Protein AF-A0AAW4KVT1-F1 (afdb_monomer)

Secondary structure (DSSP, 8-state):
-EEEEE--TT--GGGS--SEEEEE--S-HHHHHHHHHHHHHSEEEEEEE-TT--SPEEE--EEEE-S-SGGG-SSPPPTT--HHHHHHHHHHH-GGGGGEEEEE-GGGS-PPTT--EEEEEEEESS----

InterPro domains:
  IPR010272 Type VI secretion system TssF [PF05947] (1-129)
  IPR010272 Type VI secretion system TssF [PTHR35370] (1-130)

Foldseek 3Di:
DKDKDFDDPPDWPVVDPLAKAKDFQPDPPVVLVLVLCQQAPFFDFKWKDFPPDPDTHTFPKGKDWFCLDPVNQPDDDDPPDDVVVSVVVCCVPPVSSRSMIIIGRCVVDPGDTPRGMMMMDTDGNDDRPD

pLDDT: mean 87.82, std 8.58, range [59.16, 96.5]

Structure (mmCIF, N/CA/C/O backbone):
data_AF-A0AAW4KVT1-F1
#
_entry.id   AF-A0AAW4KVT1-F1
#
loop_
_atom_site.group_PDB
_atom_site.id
_atom_site.type_symbol
_atom_site.label_atom_id
_atom_site.label_alt_id
_atom_site.label_comp_id
_atom_site.label_asym_id
_atom_site.label_entity_id
_atom_site.label_seq_id
_atom_site.pdbx_PDB_ins_code
_atom_site.Cartn_x
_atom_site.Cartn_y
_atom_site.Cartn_z
_atom_site.occupancy
_atom_site.B_iso_or_equiv
_atom_site.auth_seq_id
_atom_site.auth_comp_id
_atom_site.auth_asym_id
_atom_site.auth_atom_id
_atom_site.pdbx_PDB_model_num
ATOM 1 N N . LEU A 1 1 ? -0.048 -9.383 8.455 1.00 91.75 1 LEU A N 1
ATOM 2 C CA . LEU A 1 1 ? 0.670 -8.087 8.425 1.00 91.75 1 LEU A CA 1
ATOM 3 C C . LEU A 1 1 ? -0.227 -7.018 9.041 1.00 91.75 1 LEU A C 1
ATOM 5 O O . LEU A 1 1 ? -1.418 -7.045 8.763 1.00 91.75 1 LEU A O 1
ATOM 9 N N . ARG A 1 2 ? 0.305 -6.108 9.867 1.00 94.06 2 ARG A N 1
ATOM 10 C CA . ARG A 1 2 ? -0.458 -4.971 10.409 1.00 94.06 2 ARG A CA 1
ATOM 11 C C . ARG A 1 2 ? 0.114 -3.661 9.883 1.00 94.06 2 ARG A C 1
ATOM 13 O O . ARG A 1 2 ? 1.313 -3.439 10.007 1.00 94.06 2 ARG A O 1
ATOM 20 N N . LEU A 1 3 ? -0.742 -2.813 9.327 1.00 94.56 3 LEU A N 1
ATOM 21 C CA . LEU A 1 3 ? -0.405 -1.465 8.876 1.00 94.56 3 LEU A CA 1
ATOM 22 C C . LEU A 1 3 ? -1.164 -0.463 9.742 1.00 94.56 3 LEU A C 1
ATOM 24 O O . LEU A 1 3 ? -2.341 -0.672 10.019 1.00 94.56 3 LEU A O 1
ATOM 28 N N . ARG A 1 4 ? -0.514 0.613 10.178 1.00 94.31 4 ARG A N 1
ATOM 29 C CA . ARG A 1 4 ? -1.158 1.665 10.970 1.00 94.31 4 ARG A CA 1
ATOM 30 C C . ARG A 1 4 ? -0.969 3.006 10.292 1.00 94.31 4 ARG A C 1
ATOM 32 O O . ARG A 1 4 ? 0.150 3.363 9.939 1.00 94.31 4 ARG A O 1
ATOM 39 N N . PHE A 1 5 ? -2.062 3.743 10.173 1.00 93.06 5 PHE A N 1
ATOM 40 C CA . PHE A 1 5 ? -2.099 5.080 9.604 1.00 93.06 5 PHE A CA 1
ATOM 41 C C . PHE A 1 5 ? -2.566 6.050 10.680 1.00 93.06 5 PHE A C 1
ATOM 43 O O . PHE A 1 5 ? -3.452 5.722 11.468 1.00 93.06 5 PHE A O 1
ATOM 50 N N . ALA A 1 6 ? -1.958 7.229 10.729 1.00 91.81 6 ALA A N 1
ATOM 51 C CA . ALA A 1 6 ? -2.334 8.299 11.639 1.00 91.81 6 ALA A CA 1
ATOM 52 C C . ALA A 1 6 ? -2.606 9.566 10.832 1.00 91.81 6 ALA A C 1
ATOM 54 O O . ALA A 1 6 ? -1.879 9.842 9.876 1.00 91.81 6 ALA A O 1
ATOM 55 N N . CYS A 1 7 ? -3.639 10.312 11.217 1.00 86.50 7 CYS A N 1
ATOM 56 C CA . CYS A 1 7 ? -3.901 11.621 10.632 1.00 86.50 7 CYS A CA 1
ATOM 57 C C . CYS A 1 7 ? -3.210 12.700 11.461 1.00 86.50 7 CYS A C 1
ATOM 59 O O . CYS A 1 7 ? -3.127 12.595 12.688 1.00 86.50 7 CYS A O 1
ATOM 61 N N . GLY A 1 8 ? -2.732 13.750 10.797 1.00 83.38 8 GLY A N 1
ATOM 62 C CA . GLY A 1 8 ? -2.248 14.939 11.488 1.00 83.38 8 GLY A CA 1
ATOM 63 C C . GLY A 1 8 ? -3.388 15.667 12.205 1.00 83.38 8 GLY A C 1
ATOM 64 O O . GLY A 1 8 ? -4.536 15.611 11.783 1.00 83.38 8 GLY A O 1
ATOM 65 N N . ALA A 1 9 ? -3.068 16.408 13.268 1.00 76.94 9 ALA A N 1
ATOM 66 C CA . ALA A 1 9 ? -4.064 17.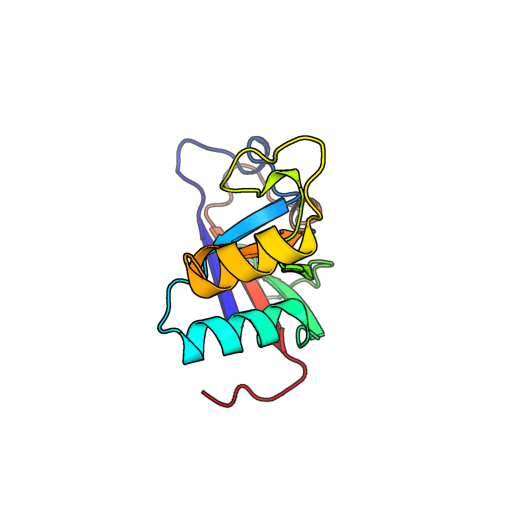142 14.061 1.00 76.94 9 ALA A CA 1
ATOM 67 C C . ALA A 1 9 ? -4.801 18.262 13.292 1.00 76.94 9 ALA A C 1
ATOM 69 O O . ALA A 1 9 ? -5.791 18.789 13.789 1.00 76.94 9 ALA A O 1
ATOM 70 N N . LEU A 1 10 ? -4.303 18.643 12.112 1.00 80.62 10 LEU A N 1
ATOM 71 C CA . LEU A 1 10 ? -4.840 19.713 11.265 1.00 80.62 10 LEU A CA 1
ATOM 72 C C . LEU A 1 10 ? -5.522 19.186 9.994 1.00 80.62 10 LEU A C 1
ATOM 74 O O . LEU A 1 10 ? -5.837 19.979 9.114 1.00 80.62 10 LEU A O 1
ATOM 78 N N . THR A 1 11 ? -5.695 17.871 9.861 1.00 81.56 11 THR A N 1
ATOM 79 C CA . THR A 1 11 ? -6.217 17.252 8.640 1.00 81.56 11 THR A CA 1
ATOM 80 C C . THR A 1 11 ? -7.316 16.269 9.000 1.00 81.56 11 THR A C 1
ATOM 82 O O . THR A 1 11 ? -7.181 15.495 9.950 1.00 81.56 11 THR A O 1
ATOM 85 N N . ASP A 1 12 ? -8.401 16.291 8.236 1.00 83.06 12 ASP A N 1
ATOM 86 C CA . ASP A 1 12 ? -9.452 15.285 8.335 1.00 83.06 12 ASP A CA 1
ATOM 87 C C . ASP A 1 12 ? -9.248 14.206 7.265 1.00 83.06 12 ASP A C 1
ATOM 89 O O . ASP A 1 12 ? -8.804 14.481 6.150 1.00 83.06 12 ASP A O 1
ATOM 93 N N . TRP A 1 13 ? -9.620 12.970 7.581 1.00 86.19 13 TRP A N 1
ATOM 94 C CA . TRP A 1 13 ? -9.661 11.881 6.610 1.00 86.19 13 TRP A CA 1
ATOM 95 C C . TRP A 1 13 ? -10.613 12.174 5.448 1.00 86.19 13 TRP A C 1
ATOM 97 O O . TRP A 1 13 ? -10.378 11.680 4.351 1.00 86.19 13 TRP A O 1
ATOM 107 N N . GLY A 1 14 ? -11.649 12.993 5.666 1.00 83.50 14 GLY A N 1
ATOM 108 C CA . GLY A 1 14 ? -12.572 13.416 4.608 1.00 83.50 14 GLY A CA 1
ATOM 109 C C . GLY A 1 14 ? -11.943 14.303 3.524 1.00 83.50 14 GLY A C 1
ATOM 110 O O . GLY A 1 14 ? -12.497 14.403 2.433 1.00 83.50 14 GLY A O 1
ATOM 111 N N . GLU A 1 15 ? -10.793 14.926 3.796 1.00 86.25 15 GLU A N 1
ATOM 112 C CA . GLU A 1 15 ? -10.063 15.765 2.833 1.00 86.25 15 GLU A CA 1
ATOM 113 C C . GLU A 1 15 ? -9.026 14.970 2.022 1.00 86.25 15 GLU A C 1
ATOM 115 O O . GLU A 1 15 ? -8.448 15.486 1.065 1.00 86.25 15 GLU A O 1
ATOM 120 N N . ILE A 1 16 ? -8.777 13.713 2.400 1.00 87.62 16 ILE A N 1
ATOM 121 C CA . ILE A 1 16 ? -7.762 12.854 1.794 1.00 87.62 16 ILE A CA 1
ATOM 122 C C . ILE A 1 16 ? -8.443 11.869 0.845 1.00 87.62 16 ILE A C 1
ATOM 124 O O . ILE A 1 16 ? -9.357 11.140 1.228 1.00 87.62 16 ILE A O 1
ATOM 128 N N . ASP A 1 17 ? -7.947 11.782 -0.390 1.00 89.94 17 ASP A N 1
ATOM 129 C CA . ASP A 1 17 ? -8.368 10.724 -1.305 1.00 89.94 17 ASP A CA 1
ATOM 130 C C . ASP A 1 17 ? -7.782 9.371 -0.869 1.00 89.94 17 ASP A C 1
ATOM 132 O O . ASP A 1 17 ? -6.608 9.062 -1.087 1.00 89.94 17 ASP A O 1
ATOM 136 N N . LEU A 1 18 ? -8.625 8.557 -0.235 1.00 91.25 18 LEU A N 1
ATOM 137 C CA . LEU A 1 18 ? -8.302 7.200 0.199 1.00 91.25 18 LEU A CA 1
ATOM 138 C C . LEU A 1 18 ? -8.661 6.135 -0.852 1.00 91.25 18 LEU A C 1
ATOM 140 O O . LEU A 1 18 ? -8.557 4.943 -0.576 1.00 91.25 18 LEU A O 1
ATOM 144 N N . SER A 1 19 ? -9.065 6.519 -2.066 1.00 91.94 19 SER A N 1
ATOM 145 C CA . SER A 1 19 ? -9.446 5.547 -3.096 1.00 91.94 19 SER A CA 1
ATOM 146 C C . SER A 1 19 ? -8.271 4.684 -3.561 1.00 91.94 19 SER A C 1
ATOM 148 O O . SER A 1 19 ? -8.417 3.475 -3.773 1.00 91.94 19 SER A O 1
ATOM 150 N N . ARG A 1 20 ? -7.092 5.300 -3.723 1.00 94.00 20 ARG A N 1
ATOM 151 C CA . ARG A 1 20 ? -5.878 4.672 -4.262 1.00 94.00 20 ARG A CA 1
ATOM 152 C C . ARG A 1 20 ? -4.639 5.208 -3.552 1.00 94.00 20 ARG A C 1
ATOM 154 O O . ARG A 1 20 ? -4.010 6.155 -4.014 1.00 94.00 20 ARG A O 1
ATOM 161 N N . LEU A 1 21 ? -4.246 4.564 -2.457 1.00 94.25 21 LEU A N 1
ATOM 162 C CA . LEU A 1 21 ? -3.082 4.967 -1.669 1.00 94.25 21 LEU A CA 1
ATOM 163 C C . LEU A 1 21 ? -1.815 4.226 -2.137 1.00 94.25 21 LEU A C 1
ATOM 165 O O . LEU A 1 21 ? -1.702 3.019 -1.905 1.00 94.25 21 LEU A O 1
ATOM 169 N N . PRO A 1 22 ? -0.843 4.889 -2.793 1.00 94.25 22 PRO A N 1
ATOM 170 C CA . PRO A 1 22 ? 0.429 4.263 -3.135 1.00 94.25 22 PRO A CA 1
ATOM 171 C C . PRO A 1 22 ? 1.307 4.087 -1.887 1.00 94.25 22 PRO A C 1
ATOM 173 O O . PRO A 1 22 ? 1.557 5.034 -1.146 1.00 94.25 22 PRO A O 1
ATOM 176 N N . LEU A 1 23 ? 1.814 2.875 -1.687 1.00 95.25 23 LEU A N 1
ATOM 177 C CA . LEU A 1 23 ? 2.729 2.491 -0.619 1.00 95.25 23 LEU A CA 1
ATOM 178 C C . LEU A 1 23 ? 4.033 1.995 -1.244 1.00 95.25 23 LEU A C 1
ATOM 180 O O . LEU A 1 23 ? 4.019 1.102 -2.092 1.00 95.25 23 LEU A O 1
ATOM 184 N N . TYR A 1 24 ? 5.156 2.562 -0.812 1.00 95.38 24 TYR A N 1
ATOM 185 C CA . TYR A 1 24 ? 6.483 2.097 -1.205 1.00 95.38 24 TYR A CA 1
ATOM 186 C C . TYR A 1 24 ? 6.997 1.047 -0.219 1.00 95.38 24 TYR A C 1
ATOM 188 O O . TYR A 1 24 ? 7.012 1.280 0.992 1.00 95.38 24 TYR A O 1
ATOM 196 N N . LEU A 1 25 ? 7.444 -0.100 -0.728 1.00 94.69 25 LEU A N 1
ATOM 197 C CA . LEU A 1 25 ? 8.018 -1.172 0.081 1.00 94.69 25 LEU A CA 1
ATOM 198 C C . LEU A 1 25 ? 9.518 -0.935 0.280 1.00 94.69 25 LEU A C 1
ATOM 200 O O . LEU A 1 25 ? 10.353 -1.478 -0.439 1.00 94.69 25 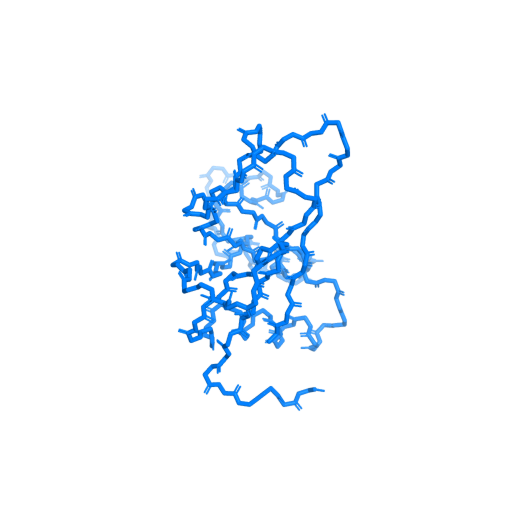LEU A O 1
ATOM 204 N N . ASN A 1 26 ? 9.853 -0.108 1.270 1.00 93.81 26 ASN A N 1
ATOM 205 C CA . ASN A 1 26 ? 11.236 0.219 1.605 1.00 93.81 26 ASN A CA 1
ATOM 206 C C . ASN A 1 26 ? 11.892 -0.882 2.458 1.00 93.81 26 ASN A C 1
ATOM 208 O O . ASN A 1 26 ? 11.884 -0.814 3.688 1.00 93.81 26 ASN A O 1
ATOM 212 N N . ALA A 1 27 ? 12.433 -1.903 1.802 1.00 91.75 27 ALA A N 1
ATOM 213 C CA . ALA A 1 27 ? 13.172 -3.000 2.421 1.00 91.75 27 ALA A CA 1
ATOM 214 C C . ALA A 1 27 ? 14.311 -3.460 1.496 1.00 91.75 27 ALA A C 1
ATOM 216 O O . ALA A 1 27 ? 14.440 -2.971 0.373 1.00 91.75 27 ALA A O 1
ATOM 217 N N . ASP A 1 28 ? 15.137 -4.411 1.941 1.00 93.00 28 ASP A N 1
ATOM 218 C CA . ASP A 1 28 ? 16.090 -5.058 1.039 1.00 93.00 28 ASP A CA 1
ATOM 219 C C . ASP A 1 28 ? 15.363 -5.758 -0.123 1.00 93.00 28 ASP A C 1
ATOM 221 O O . ASP A 1 28 ? 14.182 -6.098 -0.037 1.00 93.00 28 ASP A O 1
ATOM 225 N N . ALA A 1 29 ? 16.070 -5.985 -1.230 1.00 89.44 29 ALA A N 1
ATOM 226 C CA . ALA A 1 29 ? 15.449 -6.452 -2.466 1.00 89.44 29 ALA A CA 1
ATOM 227 C C . ALA A 1 29 ? 14.703 -7.790 -2.320 1.00 89.44 29 ALA A C 1
ATOM 229 O O . ALA A 1 29 ? 13.682 -7.985 -2.988 1.00 89.44 29 ALA A O 1
ATOM 230 N N . ALA A 1 30 ? 15.189 -8.708 -1.477 1.00 91.62 30 ALA A N 1
ATOM 231 C CA . ALA A 1 30 ? 14.543 -9.999 -1.268 1.00 91.62 30 ALA A CA 1
ATOM 232 C C . ALA A 1 30 ? 13.251 -9.820 -0.465 1.00 91.62 30 ALA A C 1
ATOM 234 O O . ALA A 1 30 ? 12.188 -10.259 -0.911 1.00 91.62 30 ALA A O 1
ATOM 235 N N . LEU A 1 31 ? 13.322 -9.096 0.656 1.00 93.06 31 LEU A N 1
ATOM 236 C CA . LEU A 1 31 ? 12.169 -8.832 1.510 1.00 93.06 31 LEU A CA 1
ATOM 237 C C . LEU A 1 31 ? 11.105 -7.979 0.807 1.00 93.06 31 LEU A C 1
ATOM 239 O O . LEU A 1 31 ? 9.923 -8.313 0.865 1.00 93.06 31 LEU A O 1
ATOM 243 N N . ALA A 1 32 ? 11.501 -6.919 0.099 1.00 94.00 32 ALA A N 1
ATOM 244 C CA . ALA A 1 32 ? 10.586 -6.068 -0.661 1.00 94.00 32 ALA A CA 1
ATOM 245 C C . ALA A 1 32 ? 9.857 -6.862 -1.754 1.00 94.00 32 ALA A C 1
ATOM 247 O O . ALA A 1 32 ? 8.638 -6.756 -1.882 1.00 94.00 32 ALA A O 1
ATOM 248 N N . SER A 1 33 ? 10.577 -7.713 -2.495 1.00 92.69 33 SER A N 1
ATOM 249 C CA . SER A 1 33 ? 9.980 -8.552 -3.546 1.00 92.69 33 SER A CA 1
ATOM 250 C C . SER A 1 33 ? 9.007 -9.575 -2.970 1.00 92.69 33 SER A C 1
ATOM 252 O O . SER A 1 33 ? 7.908 -9.750 -3.498 1.00 92.69 33 SER A O 1
ATOM 254 N N . ALA A 1 34 ? 9.383 -10.218 -1.863 1.00 93.62 34 ALA A N 1
ATOM 255 C CA . ALA A 1 34 ? 8.495 -11.132 -1.175 1.00 93.62 34 ALA A CA 1
ATOM 256 C C . ALA A 1 34 ? 7.241 -10.382 -0.691 1.00 93.62 34 ALA A C 1
ATOM 258 O O . ALA A 1 34 ? 6.131 -10.880 -0.865 1.00 93.62 34 ALA A O 1
ATOM 259 N N . LEU A 1 35 ? 7.392 -9.207 -0.058 1.00 94.06 35 LEU A N 1
ATOM 260 C CA . LEU A 1 35 ? 6.270 -8.447 0.512 1.00 94.06 35 LEU A CA 1
ATOM 261 C C . LEU A 1 35 ? 5.332 -7.975 -0.593 1.00 94.06 35 LEU A C 1
ATOM 263 O O . LEU A 1 35 ? 4.113 -8.060 -0.449 1.00 94.06 35 LEU A O 1
ATOM 267 N N . HIS A 1 36 ? 5.901 -7.541 -1.717 1.00 94.94 36 HIS A N 1
ATOM 268 C CA . HIS A 1 36 ? 5.154 -7.181 -2.910 1.00 94.94 36 HIS A CA 1
ATOM 269 C C . HIS A 1 36 ? 4.283 -8.351 -3.377 1.00 94.94 36 HIS A C 1
ATOM 271 O O . HIS A 1 36 ? 3.077 -8.185 -3.567 1.00 94.94 36 HIS A O 1
ATOM 277 N N . GLN A 1 37 ? 4.861 -9.550 -3.509 1.00 93.94 37 GLN A N 1
ATOM 278 C CA . GLN A 1 37 ? 4.121 -10.767 -3.852 1.00 93.94 37 GLN A CA 1
ATOM 279 C C . GLN A 1 37 ? 3.041 -11.091 -2.807 1.00 93.94 37 GLN A C 1
ATOM 281 O O . GLN A 1 37 ? 1.901 -11.383 -3.171 1.00 93.94 37 GLN A O 1
ATOM 286 N N . ALA A 1 38 ? 3.371 -10.999 -1.516 1.00 94.25 38 ALA A N 1
ATOM 287 C CA . ALA A 1 38 ? 2.448 -11.278 -0.418 1.00 94.25 38 ALA A CA 1
ATOM 288 C C . ALA A 1 38 ? 1.183 -10.423 -0.516 1.00 94.25 38 ALA A C 1
ATOM 290 O O . ALA A 1 38 ? 0.066 -10.931 -0.451 1.00 94.25 38 ALA A O 1
ATOM 291 N N . LEU A 1 39 ? 1.384 -9.117 -0.687 1.00 94.56 39 LEU A N 1
ATOM 292 C CA . LEU A 1 39 ? 0.322 -8.125 -0.703 1.00 94.56 39 LEU A CA 1
ATOM 293 C C . LEU A 1 39 ? -0.520 -8.225 -1.975 1.00 94.56 39 LEU A C 1
ATOM 295 O O . LEU A 1 39 ? -1.747 -8.207 -1.893 1.00 94.56 39 LEU A O 1
ATOM 299 N N . THR A 1 40 ? 0.114 -8.367 -3.139 1.00 94.25 40 THR A N 1
ATOM 300 C CA . THR A 1 40 ? -0.589 -8.326 -4.433 1.00 94.25 40 THR A CA 1
ATOM 301 C C . THR A 1 40 ? -1.245 -9.651 -4.821 1.00 94.25 40 THR A C 1
ATOM 303 O O . THR A 1 40 ? -2.310 -9.632 -5.433 1.00 94.25 40 THR A O 1
ATOM 306 N N . LEU A 1 41 ? -0.658 -10.798 -4.460 1.00 93.56 41 LEU A N 1
ATOM 307 C CA . LEU A 1 41 ? -1.139 -12.120 -4.894 1.00 93.56 41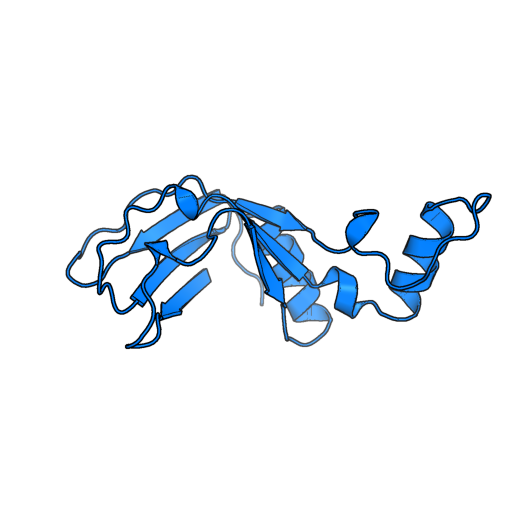 LEU A CA 1
ATOM 308 C C . LEU A 1 41 ? -1.686 -12.976 -3.748 1.00 93.56 41 LEU A C 1
ATOM 310 O O . LEU A 1 41 ? -2.641 -13.730 -3.943 1.00 93.56 41 LEU A O 1
ATOM 314 N N . ASN A 1 42 ? -1.128 -12.837 -2.543 1.00 92.81 42 ASN A N 1
ATOM 315 C CA . ASN A 1 42 ? -1.441 -13.717 -1.416 1.00 92.81 42 ASN A CA 1
ATOM 316 C C . ASN A 1 42 ? -2.310 -13.055 -0.336 1.00 92.81 42 ASN A C 1
ATOM 318 O O . ASN A 1 42 ? -2.502 -13.649 0.724 1.00 92.81 42 ASN A O 1
ATOM 322 N N . THR A 1 43 ? -2.891 -11.876 -0.575 1.00 93.94 43 THR A N 1
ATOM 323 C CA . THR A 1 43 ? -3.873 -11.294 0.354 1.00 93.94 43 THR A CA 1
ATOM 324 C C . THR A 1 43 ? -5.164 -12.119 0.341 1.00 93.94 43 THR A C 1
ATOM 326 O O . THR A 1 43 ? -5.759 -12.385 -0.706 1.00 93.94 43 THR A O 1
ATOM 329 N N . GLN A 1 44 ? -5.593 -12.565 1.522 1.00 94.50 44 GLN A N 1
ATOM 330 C CA . GLN A 1 44 ? -6.834 -13.312 1.725 1.00 94.50 44 GLN A CA 1
ATOM 331 C C . GLN A 1 44 ? -7.975 -12.395 2.164 1.00 94.50 44 GLN A C 1
ATOM 333 O O . GLN A 1 44 ? -9.078 -12.485 1.632 1.00 94.50 44 GLN A O 1
ATOM 338 N N . ALA A 1 45 ? -7.717 -11.541 3.152 1.00 95.12 45 ALA A N 1
ATOM 339 C CA . ALA A 1 45 ? -8.700 -10.622 3.705 1.00 95.12 45 ALA A CA 1
ATOM 340 C C . ALA A 1 45 ? -8.003 -9.414 4.328 1.00 95.12 45 ALA A C 1
ATOM 342 O O 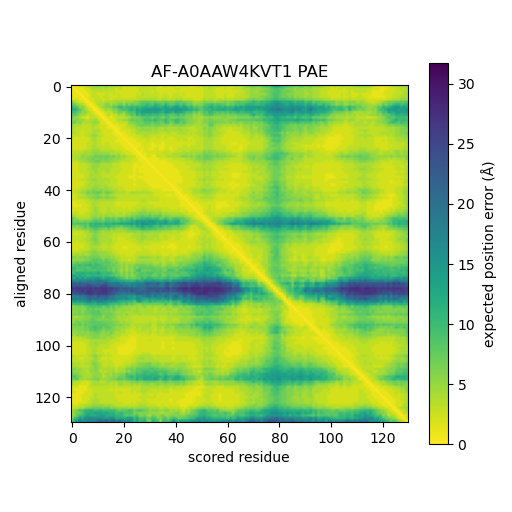. ALA A 1 45 ? -6.889 -9.525 4.847 1.00 95.12 45 ALA A O 1
ATOM 343 N N . VAL A 1 46 ? -8.687 -8.274 4.322 1.00 96.31 46 VAL A N 1
ATOM 344 C CA . VAL A 1 46 ? -8.250 -7.065 5.017 1.00 96.31 46 VAL A CA 1
ATOM 345 C C . VAL A 1 46 ? -9.300 -6.718 6.057 1.00 96.31 46 VAL A C 1
ATOM 347 O O . VAL A 1 46 ? -10.497 -6.709 5.773 1.00 96.31 46 VAL A O 1
ATOM 350 N N . TYR A 1 47 ? -8.849 -6.446 7.274 1.00 96.00 47 TYR A N 1
ATOM 351 C CA . TYR A 1 47 ? -9.706 -5.964 8.344 1.00 96.00 47 TYR A CA 1
ATOM 352 C C . TYR A 1 47 ? -9.237 -4.598 8.808 1.00 96.00 47 TYR A C 1
ATOM 354 O O . TYR A 1 47 ? -8.036 -4.368 8.891 1.00 96.00 47 TYR A O 1
ATOM 362 N N . ALA A 1 48 ? -10.168 -3.721 9.155 1.00 95.12 48 ALA A N 1
ATOM 363 C CA . ALA A 1 48 ? -9.874 -2.427 9.742 1.00 95.12 48 ALA A CA 1
ATOM 364 C C . ALA A 1 48 ? -10.182 -2.425 11.243 1.00 95.12 48 ALA A C 1
ATOM 366 O O . ALA A 1 48 ? -11.132 -3.064 1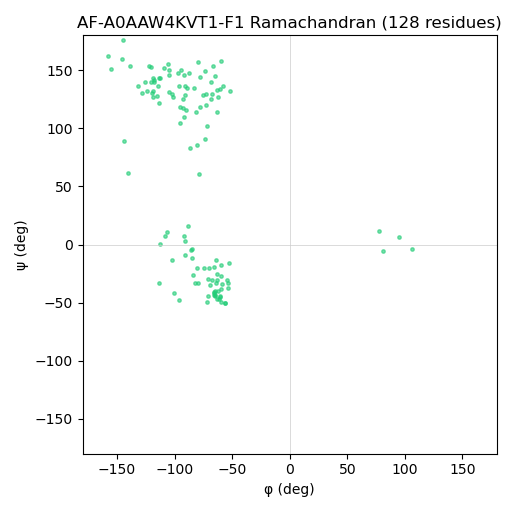1.700 1.00 95.12 48 ALA A O 1
ATOM 367 N N . ARG A 1 49 ? -9.391 -1.684 12.015 1.00 93.75 49 ARG A N 1
ATOM 368 C CA . ARG A 1 49 ? -9.648 -1.384 13.424 1.00 93.75 49 ARG A CA 1
ATOM 369 C C . ARG A 1 49 ? -9.548 0.117 13.640 1.00 93.75 49 ARG A C 1
ATOM 371 O O . ARG A 1 49 ? -8.560 0.744 13.258 1.00 93.75 49 ARG A O 1
ATOM 378 N N . LEU A 1 50 ? -10.570 0.663 14.286 1.00 91.12 50 LEU A N 1
ATOM 379 C CA . LEU A 1 50 ? -10.661 2.069 14.656 1.00 91.12 50 LEU A CA 1
ATOM 380 C C . LEU A 1 50 ? -10.420 2.246 16.164 1.00 91.12 50 LEU A C 1
ATOM 382 O O . LEU A 1 50 ? -10.648 1.313 16.942 1.00 91.12 50 LEU A O 1
ATOM 386 N N . PRO A 1 51 ? -9.970 3.428 16.609 1.00 88.56 51 PRO A N 1
ATOM 387 C CA . PRO A 1 51 ? -9.812 3.742 18.021 1.00 88.56 51 PRO A CA 1
ATOM 388 C C . PRO A 1 51 ? -11.140 3.584 18.762 1.00 88.56 51 PRO A C 1
ATOM 390 O O . PRO A 1 51 ? -12.190 4.001 18.284 1.00 88.56 51 PRO A O 1
ATOM 393 N N . GLY A 1 52 ? -11.087 2.968 19.943 1.00 83.19 52 GLY A N 1
ATOM 394 C CA . GLY A 1 52 ? -12.271 2.700 20.764 1.00 83.19 52 GLY A CA 1
ATOM 395 C C . GLY A 1 52 ? -13.081 1.470 20.342 1.00 83.19 52 GLY A C 1
ATOM 396 O O . GLY A 1 52 ? -13.994 1.086 21.067 1.00 83.19 52 GLY A O 1
ATOM 397 N N . GLN A 1 53 ? -12.737 0.813 19.231 1.00 84.06 53 GLN A N 1
ATOM 398 C CA . GLN A 1 53 ? -13.358 -0.446 18.825 1.00 84.06 53 GLN A CA 1
ATOM 399 C C . GLN A 1 53 ? -12.455 -1.631 19.159 1.00 84.06 53 GLN A C 1
ATOM 401 O O . GLN A 1 53 ? -11.284 -1.679 18.779 1.00 84.06 53 GLN A O 1
ATOM 406 N N . THR A 1 54 ? -13.011 -2.608 19.872 1.00 76.88 54 THR A N 1
ATOM 407 C CA . THR A 1 54 ? -12.306 -3.854 20.198 1.00 76.88 54 THR A CA 1
ATOM 408 C C . THR A 1 54 ? -12.325 -4.832 19.023 1.00 76.88 54 THR A C 1
ATOM 410 O O . THR A 1 54 ? -11.358 -5.563 18.806 1.00 76.88 54 THR A O 1
ATOM 413 N N . GLU A 1 55 ? -13.402 -4.828 18.235 1.00 86.06 55 GLU A N 1
ATOM 414 C CA . GLU A 1 55 ? -13.569 -5.735 17.103 1.00 86.06 55 GLU A CA 1
ATOM 415 C C . GLU A 1 55 ? -12.968 -5.178 15.811 1.00 86.06 55 GLU A C 1
ATOM 417 O O . GLU A 1 55 ? -12.942 -3.973 15.564 1.00 86.06 55 GLU A O 1
ATOM 422 N N . ARG A 1 56 ? -12.469 -6.094 14.977 1.00 89.75 56 ARG A N 1
ATOM 423 C CA . ARG A 1 56 ? -11.979 -5.785 13.634 1.00 89.75 56 ARG A CA 1
ATOM 424 C C . ARG A 1 56 ? -13.133 -5.895 12.638 1.00 89.75 56 ARG A C 1
ATOM 426 O O . ARG A 1 56 ? -13.874 -6.875 12.657 1.00 89.75 56 ARG A O 1
ATOM 433 N N . GLN A 1 57 ? -13.252 -4.924 11.748 1.00 92.69 57 GLN A N 1
ATOM 434 C CA . GLN A 1 57 ? -14.289 -4.871 10.724 1.00 92.69 57 GLN A CA 1
ATOM 435 C C . GLN A 1 57 ? -13.745 -5.426 9.411 1.00 92.69 57 GLN A C 1
ATOM 437 O O . GLN A 1 57 ? -12.623 -5.094 9.037 1.00 92.69 57 GLN A O 1
ATOM 442 N N . ALA A 1 58 ? -14.505 -6.254 8.696 1.00 94.19 58 ALA A N 1
ATOM 443 C CA . ALA A 1 58 ? -14.094 -6.695 7.365 1.00 94.19 58 ALA A CA 1
ATOM 444 C C . ALA A 1 58 ? -14.119 -5.509 6.388 1.00 94.19 58 ALA A C 1
ATOM 446 O O . ALA A 1 58 ? -15.124 -4.808 6.289 1.00 94.19 58 ALA A O 1
ATOM 447 N N . LEU A 1 59 ? -13.024 -5.305 5.657 1.00 94.50 59 LEU A N 1
ATOM 448 C CA . LEU A 1 59 ? -12.885 -4.238 4.674 1.00 94.50 59 LEU A CA 1
ATOM 449 C C . LEU A 1 59 ? -12.622 -4.843 3.293 1.00 94.50 59 LEU A C 1
ATOM 451 O O . LEU A 1 59 ? -11.719 -5.661 3.119 1.00 94.50 59 LEU A O 1
ATOM 455 N N . GLN A 1 60 ? -13.383 -4.404 2.291 1.00 94.06 60 GLN A N 1
ATOM 456 C CA . GLN A 1 60 ? -13.165 -4.780 0.890 1.00 94.06 60 GLN A CA 1
ATOM 457 C C . GLN A 1 60 ? -12.013 -3.969 0.276 1.00 94.06 60 GLN A C 1
ATOM 459 O O . GLN A 1 60 ? -12.202 -3.216 -0.677 1.00 94.06 60 GLN A O 1
ATOM 464 N N . ALA A 1 61 ? -10.822 -4.116 0.852 1.00 94.75 61 ALA A N 1
ATOM 465 C CA . ALA A 1 61 ? -9.593 -3.517 0.354 1.00 94.75 61 ALA A CA 1
ATOM 466 C C . ALA A 1 61 ? -8.707 -4.568 -0.321 1.00 94.75 61 ALA A C 1
ATOM 468 O O . ALA A 1 61 ? -8.727 -5.748 0.035 1.00 94.75 61 ALA A O 1
ATOM 469 N N . HIS A 1 62 ? -7.921 -4.133 -1.300 1.00 95.06 62 HIS A N 1
ATOM 470 C CA . HIS A 1 62 ? -6.969 -4.980 -2.013 1.00 95.06 62 HIS A CA 1
ATOM 471 C C . HIS A 1 62 ? -5.721 -4.185 -2.392 1.00 95.06 62 HIS A C 1
ATOM 473 O O . HIS A 1 62 ? -5.750 -2.956 -2.458 1.00 95.06 62 HIS A O 1
ATOM 479 N N . PHE A 1 63 ? -4.629 -4.896 -2.659 1.00 96.44 63 PHE A N 1
ATOM 480 C CA . PHE A 1 63 ? -3.387 -4.301 -3.134 1.00 96.44 63 PHE A CA 1
ATOM 481 C C . PHE A 1 63 ? -3.221 -4.585 -4.624 1.00 96.44 63 PHE A C 1
ATOM 483 O O . PHE A 1 63 ? -3.344 -5.729 -5.058 1.00 96.44 63 PHE A O 1
ATOM 490 N N . ALA A 1 64 ? -2.919 -3.550 -5.397 1.00 94.88 64 ALA A N 1
ATOM 491 C CA . ALA A 1 64 ? -2.582 -3.646 -6.810 1.00 94.88 64 ALA A CA 1
ATOM 492 C C . ALA A 1 64 ? -1.107 -3.268 -7.023 1.00 94.88 64 ALA A C 1
ATOM 494 O O . ALA A 1 64 ? -0.615 -2.367 -6.343 1.00 94.88 64 ALA A O 1
ATOM 495 N N . PRO A 1 65 ? -0.380 -3.916 -7.946 1.00 94.25 65 PRO A N 1
ATOM 496 C CA . PRO A 1 65 ? 0.966 -3.478 -8.304 1.00 94.25 65 PRO A CA 1
ATOM 497 C C . PRO A 1 65 ? 0.926 -2.089 -8.962 1.00 94.25 65 PRO A C 1
ATOM 499 O O . PRO A 1 65 ? -0.002 -1.781 -9.713 1.00 94.25 65 PRO A O 1
ATOM 502 N N . LYS A 1 66 ? 1.946 -1.262 -8.710 1.00 91.25 66 LYS A N 1
ATOM 503 C CA . LYS A 1 66 ? 2.122 0.064 -9.326 1.00 91.25 66 LYS A CA 1
ATOM 504 C C . LYS A 1 66 ? 3.468 0.140 -10.057 1.00 91.25 66 LYS A C 1
ATOM 506 O O . LYS A 1 66 ? 4.393 -0.591 -9.722 1.00 91.25 66 LYS A O 1
ATOM 511 N N . GLY A 1 67 ? 3.572 0.992 -11.080 1.00 86.31 67 GLY A N 1
ATOM 512 C CA . GLY A 1 67 ? 4.794 1.149 -11.880 1.00 86.31 67 GLY A CA 1
ATOM 513 C C . GLY A 1 67 ? 4.718 0.541 -13.284 1.00 86.31 67 GLY A C 1
ATOM 514 O O . GLY A 1 67 ? 5.651 0.694 -14.068 1.00 86.31 67 GLY A O 1
ATOM 515 N N . PHE A 1 68 ? 3.612 -0.122 -13.624 1.00 85.62 68 PHE A N 1
ATOM 516 C CA . PHE A 1 68 ? 3.414 -0.774 -14.925 1.00 85.62 68 PHE A CA 1
ATOM 517 C C . PHE A 1 68 ? 2.516 0.026 -15.874 1.00 85.62 68 PHE A C 1
ATOM 519 O O . PHE A 1 68 ? 2.453 -0.292 -17.061 1.00 85.62 68 PHE A O 1
ATOM 526 N N . ALA A 1 69 ? 1.805 1.033 -15.361 1.00 85.12 69 ALA A N 1
ATOM 527 C CA . ALA A 1 69 ? 0.901 1.848 -16.155 1.00 85.12 69 ALA A CA 1
ATOM 528 C C . ALA A 1 69 ? 1.663 2.909 -16.961 1.00 85.12 69 ALA A C 1
ATOM 530 O O . ALA A 1 69 ? 2.768 3.325 -16.608 1.00 85.12 69 ALA A O 1
ATOM 531 N N . ASP A 1 70 ? 1.041 3.384 -18.037 1.00 79.88 70 ASP A N 1
ATOM 532 C CA . ASP A 1 70 ? 1.622 4.410 -18.907 1.00 79.88 70 ASP A CA 1
ATOM 533 C C . ASP A 1 70 ? 1.853 5.745 -18.183 1.00 79.88 70 ASP A C 1
ATOM 535 O O . ASP A 1 70 ? 2.808 6.456 -18.491 1.00 79.88 70 ASP A O 1
ATOM 539 N N . GLU A 1 71 ? 1.017 6.047 -17.191 1.00 81.75 71 GLU A N 1
ATOM 540 C CA . GLU A 1 71 ? 1.127 7.206 -16.298 1.00 81.75 71 GLU A CA 1
ATOM 541 C C . GLU A 1 71 ? 2.299 7.114 -15.309 1.00 81.75 71 GLU A C 1
ATOM 543 O O . GLU A 1 71 ? 2.771 8.137 -14.823 1.00 81.75 71 GLU A O 1
ATOM 548 N N . ASP A 1 72 ? 2.819 5.909 -15.054 1.00 79.62 72 ASP A N 1
ATOM 549 C CA . ASP A 1 72 ? 3.936 5.686 -14.132 1.00 79.62 72 ASP A CA 1
ATOM 550 C C . ASP A 1 72 ? 5.307 5.734 -14.839 1.00 79.62 72 ASP A C 1
ATOM 552 O O . ASP A 1 72 ? 6.337 5.442 -14.231 1.00 79.62 72 ASP A O 1
ATOM 556 N N . ARG A 1 73 ? 5.365 6.024 -16.145 1.00 79.38 73 ARG A N 1
ATOM 557 C CA . ARG A 1 73 ? 6.620 6.028 -16.918 1.00 79.38 73 ARG A CA 1
ATOM 558 C C . ARG A 1 73 ? 7.616 7.047 -16.361 1.00 79.38 73 ARG A C 1
ATOM 560 O O . ARG A 1 73 ? 7.272 8.202 -16.135 1.00 79.38 73 ARG A O 1
ATOM 567 N N . LEU A 1 74 ? 8.875 6.627 -16.206 1.00 78.69 74 LEU A N 1
ATOM 568 C CA . LEU A 1 74 ? 9.946 7.526 -15.748 1.00 78.69 74 LEU A CA 1
ATOM 569 C C . LEU A 1 74 ? 10.554 8.333 -16.896 1.00 78.69 74 LEU A C 1
ATOM 571 O O . LEU A 1 74 ? 11.074 9.426 -16.683 1.00 78.69 74 LEU A O 1
ATOM 575 N N . TRP A 1 75 ? 10.476 7.797 -18.115 1.00 72.81 75 TRP A N 1
ATOM 576 C CA . TRP A 1 75 ? 11.017 8.433 -19.307 1.00 72.81 75 TRP A CA 1
ATOM 577 C C . TRP A 1 75 ? 9.937 8.755 -20.336 1.00 72.81 75 TRP A C 1
ATOM 579 O O . TRP A 1 75 ? 9.037 7.931 -20.559 1.00 72.81 75 TRP A O 1
ATOM 589 N N . PRO A 1 76 ? 10.050 9.917 -21.010 1.00 67.62 76 PRO A N 1
ATOM 590 C CA . PRO A 1 76 ? 9.201 10.240 -22.141 1.00 67.62 76 PRO A CA 1
ATOM 591 C C . PRO A 1 76 ? 9.445 9.213 -23.247 1.00 67.62 76 PRO A C 1
ATOM 593 O O . PRO A 1 76 ? 10.577 8.947 -23.654 1.00 67.62 76 PRO A O 1
ATOM 596 N N . LYS A 1 77 ? 8.362 8.601 -23.714 1.00 66.31 77 LYS A N 1
ATOM 597 C CA . LYS A 1 77 ? 8.409 7.600 -24.772 1.00 66.31 77 LYS A CA 1
ATOM 598 C C . LYS A 1 77 ? 8.447 8.310 -26.128 1.00 66.31 77 LYS A C 1
ATOM 600 O O . LYS A 1 77 ? 7.661 9.222 -26.350 1.00 66.31 77 LYS A O 1
ATOM 605 N N . GLY A 1 78 ? 9.317 7.878 -27.040 1.00 61.12 78 GLY A N 1
ATOM 606 C CA . GLY A 1 78 ? 9.186 8.248 -28.453 1.00 61.12 78 GLY A CA 1
ATOM 607 C C . GLY A 1 78 ? 7.950 7.574 -29.059 1.00 61.12 78 GLY A C 1
ATOM 608 O O . GLY A 1 78 ? 7.703 6.401 -28.768 1.00 61.12 78 GLY A O 1
ATOM 609 N N . ASP A 1 79 ? 7.193 8.284 -29.900 1.00 59.16 79 ASP A N 1
ATOM 610 C CA . ASP A 1 79 ? 5.873 7.872 -30.424 1.00 59.16 79 ASP A CA 1
ATOM 611 C C . ASP A 1 79 ? 5.826 6.474 -31.084 1.00 59.16 79 ASP A C 1
ATOM 613 O O . ASP A 1 79 ? 4.754 5.891 -31.235 1.00 59.16 79 ASP A O 1
ATOM 617 N N . SER A 1 80 ? 6.976 5.889 -31.433 1.00 61.00 80 SER A N 1
ATOM 618 C CA . SER A 1 80 ? 7.110 4.607 -32.137 1.00 61.00 80 SER A CA 1
ATOM 619 C C . SER A 1 80 ? 7.729 3.455 -31.328 1.00 61.00 80 SER A C 1
ATOM 621 O O . SER A 1 80 ? 7.875 2.353 -31.858 1.00 61.00 80 SER A O 1
ATOM 623 N N . ALA A 1 81 ? 8.100 3.646 -30.057 1.00 61.53 81 ALA A N 1
ATOM 624 C CA . ALA A 1 81 ? 8.736 2.576 -29.278 1.00 61.53 81 ALA A CA 1
ATOM 625 C C . ALA A 1 81 ? 7.713 1.534 -28.774 1.00 61.53 81 ALA A C 1
ATOM 627 O O . ALA A 1 81 ? 6.599 1.866 -28.376 1.00 61.53 81 ALA A O 1
ATOM 628 N N . PHE A 1 82 ? 8.066 0.250 -28.726 1.00 67.94 82 PHE A N 1
ATOM 629 C CA . PHE A 1 82 ? 7.246 -0.762 -28.046 1.00 67.94 82 PHE A CA 1
ATOM 630 C C . PHE A 1 82 ? 7.419 -0.629 -26.522 1.00 67.94 82 PHE A C 1
ATOM 6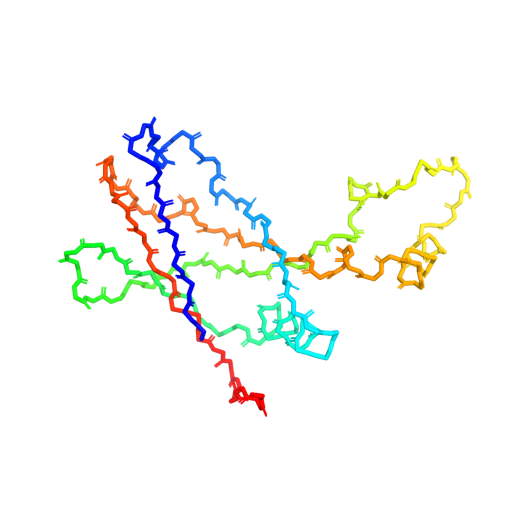32 O O . PHE A 1 82 ? 8.545 -0.596 -26.027 1.00 67.94 82 PHE A O 1
ATOM 639 N N . SER A 1 83 ? 6.321 -0.544 -25.761 1.00 68.19 83 SER A N 1
ATOM 640 C CA . SER A 1 83 ? 6.351 -0.305 -24.302 1.00 68.19 83 SER A CA 1
ATOM 641 C C . SER A 1 83 ? 7.041 -1.422 -23.510 1.00 68.19 83 SER A C 1
ATOM 643 O O . SER A 1 83 ? 7.595 -1.155 -22.446 1.00 68.19 83 SER A O 1
ATOM 645 N N . GLY A 1 84 ? 7.081 -2.652 -24.034 1.00 73.94 84 GLY A N 1
ATOM 646 C CA . GLY A 1 84 ? 7.743 -3.773 -23.360 1.00 73.94 84 GLY A CA 1
ATOM 647 C C . GLY A 1 84 ? 9.258 -3.600 -23.203 1.00 73.94 84 GLY A C 1
ATOM 648 O O . GLY A 1 84 ? 9.808 -4.005 -22.182 1.00 73.94 84 GLY A O 1
ATOM 649 N N . TYR A 1 85 ? 9.936 -2.938 -24.150 1.00 80.50 85 TYR A N 1
ATOM 650 C CA . TYR A 1 85 ? 11.368 -2.642 -24.000 1.00 80.50 85 TYR A CA 1
ATOM 651 C C . TYR A 1 85 ? 11.626 -1.612 -22.903 1.00 80.50 85 TYR A C 1
ATOM 653 O O . TYR A 1 85 ? 12.611 -1.726 -22.180 1.00 80.50 85 TYR A O 1
ATOM 661 N N . GLN A 1 86 ? 10.727 -0.640 -22.739 1.00 82.94 86 GLN A N 1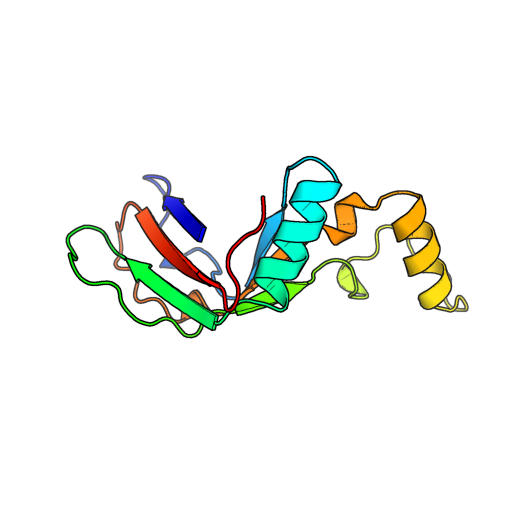
ATOM 662 C CA . GLN A 1 86 ? 10.839 0.354 -21.677 1.00 82.94 86 GLN A CA 1
ATOM 663 C C . GLN A 1 86 ? 10.695 -0.287 -20.295 1.00 82.94 86 GLN A C 1
ATOM 665 O O . GLN A 1 86 ? 11.508 -0.001 -19.427 1.00 82.94 86 GLN A O 1
ATOM 670 N N . LEU A 1 87 ? 9.738 -1.201 -20.105 1.00 84.50 87 LEU A N 1
ATOM 671 C CA . LEU A 1 87 ? 9.588 -1.917 -18.832 1.00 84.50 87 LEU A CA 1
ATOM 672 C C . LEU A 1 87 ? 10.821 -2.763 -18.495 1.00 84.50 87 LEU A C 1
ATOM 674 O O . LEU A 1 87 ? 11.247 -2.786 -17.345 1.00 84.50 87 LEU A O 1
ATOM 678 N N . LEU A 1 88 ? 11.425 -3.424 -19.489 1.00 86.56 88 LEU A N 1
ATOM 679 C CA . LEU A 1 88 ? 12.678 -4.157 -19.288 1.00 86.56 88 LEU A CA 1
ATOM 680 C C . LEU A 1 88 ? 13.818 -3.215 -18.887 1.00 86.56 88 LEU A C 1
ATOM 682 O O . LEU A 1 88 ? 14.527 -3.492 -17.923 1.00 86.56 88 LEU A O 1
ATOM 686 N N . LEU A 1 89 ? 13.976 -2.091 -19.591 1.00 86.50 89 LEU A N 1
ATOM 687 C CA . LEU A 1 89 ? 14.990 -1.090 -19.260 1.00 86.50 89 LEU A CA 1
ATOM 688 C C . LEU A 1 89 ? 14.780 -0.533 -17.850 1.00 86.50 89 LEU A C 1
ATOM 690 O O . LEU A 1 89 ? 15.716 -0.526 -17.056 1.00 86.50 89 LEU A O 1
ATOM 694 N N . GLU A 1 90 ? 13.559 -0.121 -17.514 1.00 87.81 90 GLU A N 1
ATOM 695 C CA . GLU A 1 90 ? 13.190 0.369 -16.184 1.00 87.81 90 GLU A CA 1
ATOM 696 C C . GLU A 1 90 ? 13.439 -0.696 -15.108 1.00 87.81 90 GLU A C 1
ATOM 698 O O . GLU A 1 90 ? 13.936 -0.369 -14.037 1.00 87.81 90 GLU A O 1
ATOM 703 N N . TYR A 1 91 ? 13.179 -1.977 -15.385 1.00 87.56 91 TYR A N 1
ATOM 704 C CA . TYR A 1 91 ? 13.417 -3.057 -14.425 1.00 87.56 91 TYR A CA 1
ATOM 705 C C . TYR A 1 91 ? 14.906 -3.246 -14.114 1.00 87.56 91 TYR A C 1
ATOM 707 O O . TYR A 1 91 ? 15.276 -3.430 -12.954 1.00 87.56 91 TYR A O 1
ATOM 715 N N . PHE A 1 92 ? 15.768 -3.180 -15.132 1.00 88.44 92 PHE A N 1
ATOM 716 C CA . PHE A 1 92 ? 17.212 -3.340 -14.950 1.00 88.44 92 PHE A CA 1
ATOM 717 C C . PHE A 1 92 ? 17.920 -2.072 -14.455 1.00 88.44 92 PHE A C 1
ATOM 719 O O . PHE A 1 92 ? 19.017 -2.177 -13.913 1.00 88.44 92 PHE A O 1
ATOM 726 N N . THR A 1 93 ? 17.316 -0.892 -14.619 1.00 87.44 93 THR A N 1
ATOM 727 C CA . THR A 1 93 ? 17.915 0.392 -14.209 1.00 87.44 93 THR A CA 1
ATOM 728 C C . THR A 1 93 ? 17.365 0.918 -12.883 1.00 87.44 93 THR A C 1
ATOM 730 O O . THR A 1 93 ? 18.142 1.371 -12.050 1.00 87.44 93 THR A O 1
ATOM 733 N N . PHE A 1 94 ? 16.052 0.824 -12.659 1.00 86.56 94 PHE A N 1
ATOM 734 C CA . PHE A 1 94 ? 15.336 1.399 -11.514 1.00 86.56 94 PHE A CA 1
ATOM 735 C C . PHE A 1 94 ? 14.258 0.448 -10.992 1.00 86.56 94 PHE A C 1
ATOM 737 O O . PHE A 1 94 ? 13.065 0.761 -10.961 1.00 86.56 94 PHE A O 1
ATOM 744 N N . ARG A 1 95 ? 14.685 -0.734 -10.535 1.00 86.31 95 ARG A N 1
ATOM 745 C CA . ARG A 1 95 ? 13.786 -1.770 -10.004 1.00 86.31 95 ARG A CA 1
ATOM 746 C C . ARG A 1 95 ? 12.859 -1.265 -8.891 1.00 86.31 95 ARG A C 1
ATOM 748 O O . ARG A 1 95 ? 11.729 -1.734 -8.787 1.00 86.31 95 ARG A O 1
ATOM 755 N N . GLU A 1 96 ? 13.322 -0.314 -8.084 1.00 88.44 96 GLU A N 1
ATOM 756 C CA . GLU A 1 96 ? 12.584 0.291 -6.965 1.00 88.44 96 GLU A CA 1
ATOM 757 C C . GLU A 1 96 ? 11.222 0.857 -7.390 1.00 88.44 96 GLU A C 1
ATOM 759 O O . GLU A 1 96 ? 10.254 0.761 -6.639 1.00 88.44 96 GLU A O 1
ATOM 764 N N . LYS A 1 97 ? 11.091 1.331 -8.636 1.00 89.25 97 LYS A N 1
ATOM 765 C CA . LYS A 1 97 ? 9.812 1.767 -9.213 1.00 89.25 97 LYS A CA 1
ATOM 766 C C . LYS A 1 97 ? 8.715 0.698 -9.101 1.00 89.25 97 LYS A C 1
ATOM 768 O O . LYS A 1 97 ? 7.555 1.022 -8.865 1.00 89.25 97 LYS A O 1
ATOM 773 N N . PHE A 1 98 ? 9.076 -0.571 -9.264 1.00 90.75 98 PHE A N 1
ATOM 774 C CA . PHE A 1 98 ? 8.137 -1.693 -9.229 1.00 90.75 98 PHE A CA 1
ATOM 775 C C . PHE A 1 98 ? 7.850 -2.191 -7.811 1.00 90.75 98 PHE A C 1
ATOM 777 O O . PHE A 1 98 ? 7.025 -3.079 -7.636 1.00 90.75 98 PHE A O 1
ATOM 784 N N . MET A 1 99 ? 8.517 -1.641 -6.791 1.00 94.44 99 MET A N 1
ATOM 785 C CA . MET A 1 99 ? 8.283 -1.981 -5.381 1.00 94.44 99 MET A CA 1
ATOM 786 C C . MET A 1 99 ? 7.184 -1.111 -4.751 1.00 94.44 99 MET A C 1
ATOM 788 O O . MET A 1 99 ? 7.042 -1.059 -3.528 1.00 94.44 99 MET A O 1
ATOM 792 N N . PHE A 1 100 ? 6.387 -0.430 -5.577 1.00 95.00 100 PHE A N 1
ATOM 793 C CA . PHE A 1 100 ? 5.175 0.250 -5.147 1.00 95.00 100 PHE A CA 1
ATOM 794 C C . PHE A 1 100 ? 3.963 -0.671 -5.268 1.00 95.00 100 PHE A C 1
ATOM 796 O O . PHE A 1 100 ? 3.738 -1.317 -6.291 1.00 95.00 100 PHE A O 1
ATOM 803 N N . VAL A 1 101 ? 3.121 -0.645 -4.241 1.00 96.25 101 VAL A N 1
ATOM 804 C CA . VAL A 1 101 ? 1.783 -1.237 -4.269 1.00 96.25 101 VAL A CA 1
ATOM 805 C C . VAL A 1 101 ? 0.753 -0.153 -4.001 1.00 96.25 101 VAL A C 1
ATOM 807 O O . VAL A 1 101 ? 0.950 0.711 -3.153 1.00 96.25 101 VAL A O 1
ATOM 810 N N . THR A 1 102 ? -0.363 -0.173 -4.711 1.00 96.50 102 THR A N 1
ATOM 811 C CA . THR A 1 102 ? -1.506 0.692 -4.432 1.00 96.50 102 THR A CA 1
ATOM 812 C C . THR A 1 102 ? -2.501 -0.064 -3.573 1.00 96.50 102 THR A C 1
ATOM 814 O O . THR A 1 102 ? -3.038 -1.085 -3.993 1.00 96.50 102 THR A O 1
ATOM 817 N N . LEU A 1 103 ? -2.756 0.447 -2.374 1.00 96.19 103 LEU A N 1
ATOM 818 C CA . LEU A 1 103 ? -3.850 0.006 -1.527 1.00 96.19 103 LEU A CA 1
ATOM 819 C C . LEU A 1 103 ? -5.139 0.699 -1.983 1.00 96.19 103 LEU A C 1
ATOM 821 O O . LEU A 1 103 ? -5.265 1.920 -1.893 1.00 96.19 103 LEU A O 1
ATOM 825 N N . CYS A 1 104 ? -6.075 -0.095 -2.486 1.00 95.75 104 CYS A N 1
ATOM 826 C CA . CYS A 1 104 ? -7.369 0.348 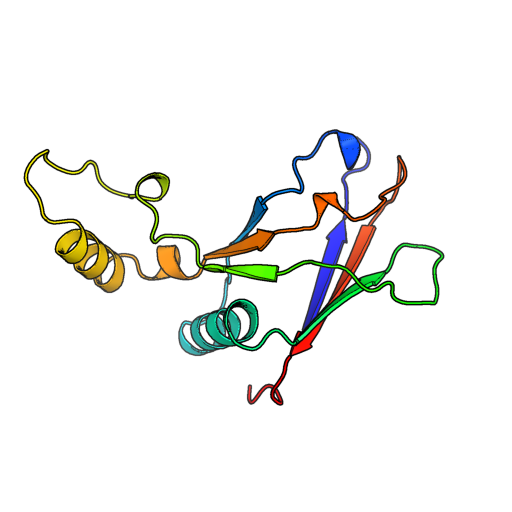-2.989 1.00 95.75 104 CYS A CA 1
ATOM 827 C C . CYS A 1 104 ? -8.488 -0.084 -2.035 1.00 95.75 104 CYS A C 1
ATOM 829 O O . CYS A 1 104 ? -8.386 -1.139 -1.401 1.00 95.75 104 CYS A O 1
ATOM 831 N N . GLY A 1 105 ? -9.592 0.664 -1.992 1.00 93.25 105 GLY A N 1
ATOM 832 C CA . GLY A 1 105 ? -10.783 0.285 -1.225 1.00 93.25 105 GLY A CA 1
ATOM 833 C C . GLY A 1 105 ? -10.868 0.892 0.177 1.00 93.25 105 GLY A C 1
ATOM 834 O O . GLY A 1 105 ? -11.772 0.522 0.930 1.00 93.25 105 GLY A O 1
ATOM 835 N N . LEU A 1 106 ? -9.955 1.801 0.549 1.00 92.25 106 LEU A N 1
ATOM 836 C CA . LEU A 1 106 ? -10.015 2.494 1.842 1.00 92.25 106 LEU A CA 1
ATOM 837 C C . LEU A 1 106 ? -11.112 3.560 1.887 1.00 92.25 106 LEU A C 1
ATOM 839 O O . LEU A 1 106 ? -11.583 3.875 2.973 1.00 92.25 106 LEU A O 1
ATOM 843 N N . GLU A 1 107 ? -11.598 4.039 0.741 1.00 91.06 107 GLU A N 1
ATOM 844 C CA . GLU A 1 107 ? -12.733 4.965 0.645 1.00 91.06 107 GLU A CA 1
ATOM 845 C C . GLU A 1 107 ? -14.034 4.402 1.247 1.00 91.06 107 GLU A C 1
ATOM 847 O O . GLU A 1 107 ? -14.969 5.140 1.540 1.00 91.06 107 GLU A O 1
ATOM 852 N N . ARG A 1 108 ? -14.099 3.079 1.446 1.00 89.56 108 ARG A N 1
ATOM 853 C CA . ARG A 1 108 ? -15.239 2.369 2.050 1.00 89.56 108 ARG A CA 1
ATOM 854 C C . ARG A 1 108 ? -15.183 2.354 3.574 1.00 89.56 108 ARG A C 1
ATOM 856 O O . ARG A 1 108 ? -16.143 1.928 4.213 1.00 89.56 108 ARG A O 1
ATOM 863 N N . LEU A 1 109 ? -14.051 2.743 4.156 1.00 89.25 109 LEU A N 1
ATOM 864 C CA . LEU A 1 109 ? -13.880 2.788 5.596 1.00 89.25 109 LEU A CA 1
ATOM 865 C C . LEU A 1 109 ? -14.570 4.042 6.138 1.00 89.25 109 LEU A C 1
ATOM 867 O O . LEU A 1 109 ? -14.198 5.163 5.802 1.00 89.25 109 LEU A O 1
ATOM 871 N N . ALA A 1 110 ? -15.566 3.854 7.001 1.00 85.75 110 ALA A N 1
ATOM 872 C CA . ALA A 1 110 ? -16.241 4.961 7.665 1.00 85.75 110 ALA A CA 1
ATOM 873 C C . ALA A 1 110 ? -15.328 5.559 8.750 1.00 85.75 110 ALA A C 1
ATOM 875 O O . ALA A 1 110 ? -15.321 5.111 9.897 1.00 85.75 110 ALA A O 1
ATOM 876 N N . LEU A 1 111 ? -14.535 6.560 8.368 1.00 85.69 111 LEU A N 1
ATOM 877 C CA . LEU A 1 111 ? -13.674 7.322 9.268 1.00 85.69 111 LEU A CA 1
ATOM 878 C C . LEU A 1 111 ? -14.433 8.557 9.755 1.00 85.69 111 LEU A C 1
ATOM 880 O O . LEU A 1 111 ? -14.825 9.408 8.963 1.00 85.69 111 LEU A O 1
ATOM 884 N N . ALA A 1 112 ? -14.665 8.646 11.065 1.00 82.50 112 ALA A N 1
ATOM 885 C CA . ALA A 1 112 ? -15.267 9.834 11.656 1.00 82.50 112 ALA A CA 1
ATOM 886 C C . ALA A 1 112 ? -14.257 10.991 11.687 1.00 82.50 112 ALA A C 1
ATOM 888 O 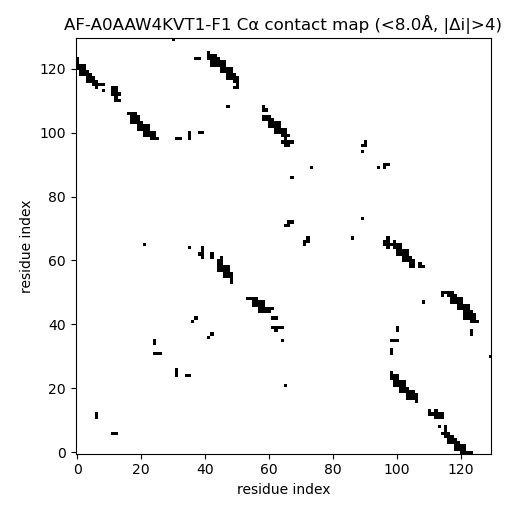O . ALA A 1 112 ? -13.054 10.762 11.876 1.00 82.50 112 ALA A O 1
ATOM 889 N N . ALA A 1 113 ? -14.762 12.220 11.584 1.00 80.94 113 ALA A N 1
ATOM 890 C CA . ALA A 1 113 ? -13.967 13.427 11.774 1.00 80.94 113 ALA A CA 1
ATOM 891 C C . ALA A 1 113 ? -13.212 13.369 13.112 1.00 80.94 113 ALA A C 1
ATOM 893 O O . ALA A 1 113 ? -13.776 13.011 14.149 1.00 80.94 113 ALA A O 1
ATOM 894 N N . GLY A 1 114 ? -11.916 13.678 13.081 1.00 80.00 114 GLY A N 1
ATOM 895 C CA . GLY A 1 114 ? -11.054 13.626 14.265 1.00 80.00 114 GLY A CA 1
ATOM 896 C C . GLY A 1 114 ? -10.593 12.224 14.684 1.00 80.00 114 GLY A C 1
ATOM 897 O O . GLY A 1 114 ? -10.028 12.078 15.767 1.00 80.00 114 GLY A O 1
ATOM 898 N N . THR A 1 115 ? -10.789 11.189 13.856 1.00 87.38 115 THR A N 1
ATOM 899 C CA . THR A 1 115 ? -10.205 9.858 14.103 1.00 87.38 115 THR A CA 1
ATOM 900 C C . THR A 1 115 ? -8.670 9.950 14.065 1.00 87.38 115 THR A C 1
ATOM 902 O O . THR A 1 115 ? -8.111 10.196 12.997 1.00 87.38 115 THR A O 1
ATOM 905 N N . PRO A 1 116 ? -7.940 9.721 15.175 1.00 88.62 116 PRO A N 1
ATOM 906 C CA . PRO A 1 116 ? -6.492 9.955 15.208 1.00 88.62 116 PRO A CA 1
ATOM 907 C C . PRO A 1 116 ? -5.689 8.935 14.392 1.00 88.62 116 PRO A C 1
ATOM 909 O O . PRO A 1 116 ? -4.607 9.240 13.894 1.00 88.62 116 PRO A O 1
ATOM 912 N N . TRP A 1 117 ? -6.186 7.705 14.277 1.00 91.81 117 TRP A N 1
ATOM 913 C CA . TRP A 1 117 ? -5.517 6.622 13.568 1.00 91.81 117 TRP A CA 1
ATOM 914 C C . TRP A 1 117 ? -6.510 5.545 13.148 1.00 91.81 117 TRP A C 1
ATOM 916 O O . TRP A 1 117 ? -7.591 5.441 13.717 1.00 91.81 117 TRP A O 1
ATOM 926 N N . PHE A 1 118 ? -6.112 4.703 12.206 1.00 93.06 118 PHE A N 1
ATOM 927 C CA . PHE A 1 118 ? -6.743 3.409 11.969 1.00 93.06 118 PHE A CA 1
ATOM 928 C C . PHE A 1 118 ? -5.668 2.352 11.703 1.00 93.06 118 PHE A C 1
ATOM 930 O O . PHE A 1 118 ? -4.550 2.656 11.278 1.00 93.06 118 PHE A O 1
ATOM 937 N N . GLU A 1 119 ? -5.992 1.100 11.998 1.00 95.25 119 GLU A N 1
ATOM 938 C CA . GLU A 1 119 ? -5.133 -0.051 11.730 1.00 95.25 119 GLU A CA 1
ATOM 939 C C . GLU A 1 119 ? -5.779 -0.950 10.684 1.00 95.25 119 GLU A C 1
ATOM 941 O O . GLU A 1 119 ? -6.992 -1.146 10.690 1.00 95.25 119 GLU A O 1
ATOM 946 N N . LEU A 1 120 ? -4.959 -1.528 9.814 1.00 95.69 120 LEU A N 1
ATOM 947 C CA . LEU A 1 120 ? -5.344 -2.582 8.893 1.00 95.69 120 LEU A CA 1
ATOM 948 C C . LEU A 1 120 ? -4.623 -3.869 9.277 1.00 95.69 120 LEU A C 1
ATOM 950 O O . LEU A 1 120 ? -3.393 -3.926 9.277 1.00 95.69 120 LEU A O 1
ATOM 954 N N . ASP A 1 121 ? -5.388 -4.912 9.566 1.00 95.25 121 ASP A N 1
ATOM 955 C CA . ASP A 1 121 ? -4.896 -6.274 9.714 1.00 95.25 121 ASP A CA 1
ATOM 956 C C . ASP A 1 121 ? -5.076 -6.993 8.363 1.00 95.25 121 ASP A C 1
ATOM 958 O O . ASP A 1 121 ? -6.182 -7.374 7.974 1.00 95.25 121 ASP A O 1
ATOM 962 N N . VAL A 1 122 ? -3.973 -7.172 7.636 1.00 95.44 122 VAL A N 1
ATOM 963 C CA . VAL A 1 122 ? -3.917 -7.901 6.363 1.00 95.44 122 VAL A CA 1
ATOM 964 C C . VAL A 1 122 ? -3.620 -9.370 6.650 1.00 95.44 122 VAL A C 1
ATOM 966 O O . VAL A 1 122 ? -2.549 -9.718 7.169 1.00 95.44 122 VAL A O 1
ATOM 969 N N . VAL A 1 123 ? -4.573 -10.232 6.312 1.00 95.19 123 VAL A N 1
ATOM 970 C CA . VAL A 1 123 ? -4.466 -11.687 6.423 1.00 95.19 123 VAL A CA 1
ATOM 971 C C . VAL A 1 123 ? -3.966 -12.240 5.096 1.00 95.19 123 VAL A C 1
ATOM 973 O O . VAL A 1 123 ? -4.556 -11.974 4.048 1.00 95.19 123 VAL A O 1
ATOM 976 N N . LEU A 1 124 ? -2.874 -12.999 5.149 1.00 94.56 124 LEU A N 1
ATOM 977 C CA . LEU A 1 124 ? -2.279 -13.658 3.990 1.00 94.56 124 LEU A CA 1
ATOM 978 C C . LEU A 1 124 ? -2.799 -15.096 3.881 1.00 94.56 124 LEU A C 1
ATOM 980 O O . LEU A 1 124 ? -3.118 -15.718 4.891 1.00 94.56 124 LEU A O 1
ATOM 984 N N . ARG A 1 125 ? -2.870 -15.620 2.655 1.00 90.88 125 ARG A N 1
ATOM 985 C CA . ARG A 1 125 ? -3.279 -17.004 2.356 1.00 90.88 125 ARG A CA 1
ATOM 986 C C . ARG A 1 125 ? -2.268 -18.034 2.848 1.00 90.88 125 ARG A C 1
ATOM 988 O O . ARG A 1 125 ? -2.643 -19.154 3.176 1.00 90.88 125 ARG A O 1
ATOM 995 N N . GLU A 1 126 ? -1.000 -17.651 2.868 1.00 88.62 126 GLU A N 1
ATOM 996 C CA . GLU A 1 126 ? 0.126 -18.516 3.196 1.00 88.62 126 GLU A CA 1
ATOM 997 C C . GLU A 1 126 ? 0.873 -17.963 4.408 1.00 88.62 126 GLU A C 1
ATOM 999 O O . GLU A 1 126 ? 0.863 -16.755 4.672 1.00 88.62 126 GLU A O 1
ATOM 1004 N N . ALA A 1 127 ? 1.525 -18.861 5.150 1.00 83.94 127 ALA A N 1
ATOM 1005 C CA . ALA A 1 127 ? 2.432 -18.463 6.212 1.00 83.94 127 ALA A CA 1
ATOM 1006 C C . ALA A 1 127 ? 3.599 -17.677 5.610 1.00 83.94 127 ALA A C 1
ATOM 1008 O O . ALA A 1 127 ? 4.188 -18.075 4.607 1.00 83.94 127 ALA A O 1
ATOM 1009 N N . TRP A 1 128 ? 3.912 -16.547 6.231 1.00 82.44 128 TRP A N 1
ATOM 1010 C CA . TRP A 1 128 ? 4.985 -15.679 5.786 1.00 82.44 128 TRP A CA 1
ATOM 1011 C C . TRP A 1 128 ? 6.346 -16.331 6.105 1.00 82.44 128 TRP A C 1
ATOM 1013 O O . TRP A 1 128 ? 6.585 -16.634 7.274 1.00 82.44 128 TRP A O 1
ATOM 1023 N N . PRO A 1 129 ? 7.203 -16.609 5.102 1.00 74.44 129 PRO A N 1
ATOM 1024 C CA . PRO A 1 129 ? 8.408 -17.423 5.290 1.00 74.44 129 PRO A CA 1
ATOM 1025 C C . PRO A 1 129 ? 9.642 -16.637 5.771 1.00 74.44 129 PRO A C 1
ATOM 1027 O O . PRO A 1 129 ? 10.680 -17.253 6.010 1.00 74.44 129 PRO A O 1
ATOM 1030 N N . HIS A 1 130 ? 9.545 -15.308 5.880 1.00 62.28 130 HIS A N 1
ATOM 1031 C CA . HIS A 1 130 ? 10.619 -14.404 6.312 1.00 62.28 130 HIS A CA 1
ATOM 1032 C C . HIS A 1 130 ? 10.344 -13.830 7.702 1.00 62.28 130 HIS A C 1
ATOM 1034 O O . HIS A 1 130 ? 11.325 -13.548 8.418 1.00 62.28 130 HIS A O 1
#

Solvent-accessible surface area (backbone atoms only — not comparable to full-atom values): 7812 Å² total; per-residue (Å²): 92,79,49,78,49,70,52,57,98,89,55,48,73,90,80,50,80,39,54,66,40,77,42,74,52,90,56,59,73,67,59,25,52,50,48,50,46,41,48,52,72,31,56,66,48,30,26,37,34,48,80,96,50,90,64,70,41,86,39,85,44,51,41,40,82,35,56,82,51,83,89,51,55,92,64,89,76,62,98,82,65,66,68,68,60,53,54,53,51,42,50,77,74,48,48,70,55,59,39,25,34,27,42,28,39,50,64,74,56,90,73,59,84,80,55,58,43,42,35,35,46,40,40,57,72,60,85,81,92,125

Organism: Vibrio cholerae (NCBI:txid666)

Radius of gyration: 17.16 Å; Cα contacts (8 Å, |Δi|>4): 204; chains: 1; bounding box: 34×38×53 Å

Nearest PDB structures (foldseek):
  6n38-assembly1_I  TM=9.293E-01  e=3.265E-15  Escherichia coli 042
  6n38-assembly1_H  TM=9.387E-01  e=4.906E-14  Escherichia coli 042
  4m25-assembly2_C  TM=2.248E-01  e=6.495E+00  Streptomyces lavendulae subsp. lavendulae

Sequence (130 aa):
LRLRFACGALTDWGEIDLSRLPLYLNADAALASALHQALTLNTQAVYARLPGQTERQALQAHFAPKGFADEDRLWPKGDSAFSGYQLLLEYFTFREKFMFVTLCGLERLALAAGTPWFELDVVLREAWPH

Mean predicted aligned error: 5.89 Å